Protein AF-A0A7W4CNC9-F1 (afdb_monomer_lite)

Foldseek 3Di:
DDPVVVVVVVVLVVLLVVLLVQLVLAPDDPVLSVVLNCQCVVPSVVSSVCCVVPNRGHPPVVPD

Sequence (64 aa):
MSFVNGLFGFIIFILDIWAIASIIRSPAGTGSKILWVLLVAILPVLGLIIWWFAGPKADQARRL

Radius of gyration: 13.39 Å; chains: 1; bounding box: 44×16×37 Å

Structure (mmCIF, N/CA/C/O backbone):
data_AF-A0A7W4CNC9-F1
#
_entry.id   AF-A0A7W4CNC9-F1
#
loop_
_atom_site.group_PDB
_atom_site.id
_atom_site.type_symbol
_atom_site.label_atom_id
_atom_site.label_alt_id
_atom_site.label_comp_id
_atom_site.label_asym_id
_atom_site.label_entity_id
_atom_site.label_seq_id
_atom_site.pdbx_PDB_ins_code
_atom_site.Cartn_x
_atom_site.Cartn_y
_atom_site.Cartn_z
_atom_site.occupancy
_atom_site.B_iso_or_equiv
_atom_site.auth_seq_id
_atom_site.auth_comp_id
_atom_site.auth_asym_id
_atom_site.auth_atom_id
_atom_site.pdbx_PDB_model_num
ATOM 1 N N . MET A 1 1 ? 18.492 -3.508 -23.270 1.00 53.06 1 MET A N 1
ATOM 2 C CA . MET A 1 1 ? 17.753 -2.887 -22.148 1.00 53.06 1 MET A CA 1
ATOM 3 C C . MET A 1 1 ? 16.538 -2.193 -22.744 1.00 53.06 1 MET A C 1
ATOM 5 O O . MET A 1 1 ? 16.697 -1.156 -23.370 1.00 53.06 1 MET A O 1
ATOM 9 N N . SER A 1 2 ? 15.370 -2.830 -22.695 1.00 74.69 2 SER A N 1
ATOM 10 C CA . SER A 1 2 ? 14.204 -2.442 -23.503 1.00 74.69 2 SER A CA 1
ATOM 11 C C . SER A 1 2 ? 13.244 -1.545 -22.718 1.00 74.69 2 SER A C 1
ATOM 13 O O . SER A 1 2 ? 13.053 -1.753 -21.522 1.00 74.69 2 SER A O 1
ATOM 15 N N . PHE A 1 3 ? 12.596 -0.597 -23.407 1.00 70.38 3 PHE A N 1
ATOM 16 C CA . PHE A 1 3 ? 11.585 0.339 -22.876 1.00 70.38 3 PHE A CA 1
ATOM 17 C C . PHE A 1 3 ? 10.497 -0.338 -22.015 1.00 70.38 3 PHE A C 1
ATOM 19 O O . PHE A 1 3 ? 10.012 0.233 -21.041 1.00 70.38 3 PHE A O 1
ATOM 26 N N . VAL A 1 4 ? 10.187 -1.601 -22.323 1.00 77.88 4 VAL A N 1
ATOM 27 C CA . VAL A 1 4 ? 9.236 -2.461 -21.601 1.00 77.88 4 VAL A CA 1
ATOM 28 C C . VAL A 1 4 ? 9.544 -2.566 -20.099 1.00 77.88 4 VAL A C 1
ATOM 30 O O . VAL A 1 4 ? 8.624 -2.513 -19.288 1.00 77.88 4 VAL A O 1
ATOM 33 N N . ASN A 1 5 ? 10.821 -2.637 -19.707 1.00 81.69 5 ASN A N 1
ATOM 34 C CA . ASN A 1 5 ? 11.201 -2.776 -18.296 1.00 81.69 5 ASN A CA 1
ATOM 35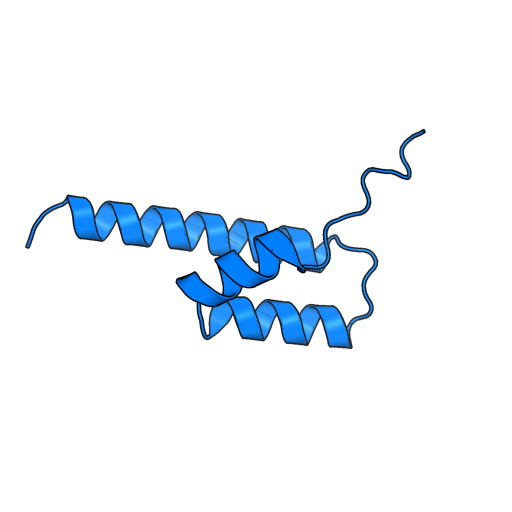 C C . ASN A 1 5 ? 10.925 -1.497 -17.488 1.00 81.69 5 ASN A C 1
ATOM 37 O O . ASN A 1 5 ? 10.499 -1.573 -16.338 1.00 81.69 5 ASN A O 1
ATOM 41 N N . GLY A 1 6 ? 11.132 -0.323 -18.095 1.00 83.50 6 GLY A N 1
ATOM 42 C CA . GLY A 1 6 ? 10.860 0.964 -17.447 1.00 83.50 6 GLY A CA 1
ATOM 43 C C . GLY A 1 6 ? 9.363 1.215 -17.269 1.00 83.50 6 GLY A C 1
ATOM 44 O O . GLY A 1 6 ? 8.929 1.652 -16.206 1.00 83.50 6 GLY A O 1
ATOM 45 N N . LEU A 1 7 ? 8.563 0.865 -18.282 1.00 88.94 7 LEU A N 1
ATOM 46 C CA . LEU A 1 7 ? 7.109 1.001 -18.218 1.00 88.94 7 LEU A CA 1
ATOM 47 C C . LEU A 1 7 ? 6.494 0.080 -17.154 1.00 88.94 7 LEU A C 1
ATOM 49 O O . LEU A 1 7 ? 5.601 0.498 -16.422 1.00 88.94 7 LEU A O 1
ATOM 53 N N . PHE A 1 8 ? 7.000 -1.148 -17.025 1.00 88.81 8 PHE A N 1
ATOM 54 C CA . PHE A 1 8 ? 6.511 -2.098 -16.026 1.00 88.81 8 PHE A CA 1
ATOM 55 C C . PHE A 1 8 ? 6.772 -1.622 -14.589 1.00 88.81 8 PHE A C 1
ATOM 57 O O . PHE A 1 8 ? 5.869 -1.654 -13.754 1.00 88.81 8 PHE A O 1
ATOM 64 N N . GLY A 1 9 ? 7.970 -1.095 -14.313 1.00 89.81 9 GLY A N 1
ATOM 65 C CA . GLY A 1 9 ? 8.281 -0.489 -13.014 1.00 89.81 9 GLY A CA 1
ATOM 66 C C . GLY A 1 9 ? 7.411 0.732 -12.702 1.00 89.81 9 GLY A C 1
ATOM 67 O O . GLY A 1 9 ? 6.976 0.908 -11.567 1.00 89.81 9 GLY A O 1
ATOM 68 N N . PHE A 1 10 ? 7.086 1.539 -13.716 1.00 92.88 10 PHE A N 1
ATOM 69 C CA . PHE A 1 10 ? 6.211 2.701 -13.552 1.00 92.88 10 PHE A CA 1
ATOM 70 C C . PHE A 1 10 ? 4.765 2.311 -13.213 1.00 92.88 10 PHE A C 1
ATOM 72 O O . PHE A 1 10 ? 4.142 2.935 -12.356 1.00 92.88 10 PHE A O 1
ATOM 79 N N . ILE A 1 11 ? 4.245 1.245 -13.830 1.00 94.25 11 ILE A N 1
ATOM 80 C CA . ILE A 1 11 ? 2.920 0.702 -13.499 1.00 94.25 11 ILE A CA 1
ATOM 81 C C . ILE A 1 11 ? 2.885 0.225 -12.044 1.00 94.25 11 ILE A C 1
ATOM 83 O O . ILE A 1 11 ? 1.957 0.575 -11.318 1.00 94.25 11 ILE A O 1
ATOM 87 N N . ILE A 1 12 ? 3.900 -0.529 -11.605 1.00 92.69 12 ILE A N 1
ATOM 88 C CA . ILE A 1 12 ? 4.003 -0.996 -10.213 1.00 92.69 12 ILE A CA 1
ATOM 89 C C . ILE A 1 12 ? 4.013 0.193 -9.249 1.00 92.69 12 ILE A C 1
ATOM 91 O O . ILE A 1 12 ? 3.248 0.204 -8.294 1.00 92.69 12 ILE A O 1
ATOM 95 N N . PHE A 1 13 ? 4.783 1.237 -9.549 1.00 93.62 13 PHE A N 1
ATOM 96 C CA . PHE A 1 13 ? 4.852 2.430 -8.709 1.00 93.62 13 PHE A CA 1
ATOM 97 C C . PHE A 1 13 ? 3.501 3.157 -8.568 1.00 93.62 13 PHE A C 1
ATOM 99 O O . PHE A 1 13 ? 3.128 3.594 -7.479 1.00 93.62 13 PHE A O 1
ATOM 106 N N . ILE A 1 14 ? 2.729 3.261 -9.656 1.00 95.94 14 ILE A N 1
ATOM 107 C CA . ILE A 1 14 ? 1.367 3.819 -9.604 1.00 95.94 14 ILE A CA 1
ATOM 108 C C . ILE A 1 14 ? 0.459 2.943 -8.732 1.00 95.94 14 ILE A C 1
ATOM 110 O O . ILE A 1 14 ? -0.324 3.463 -7.931 1.00 95.94 14 ILE A O 1
ATOM 114 N N . LEU A 1 15 ? 0.565 1.620 -8.874 1.00 95.31 15 LEU A N 1
ATOM 115 C CA . LEU A 1 15 ? -0.199 0.672 -8.067 1.00 95.31 15 LEU A CA 1
ATOM 116 C C . LEU A 1 15 ? 0.176 0.762 -6.584 1.00 95.31 15 LEU A C 1
ATOM 118 O O . LEU A 1 15 ? -0.728 0.736 -5.751 1.00 95.31 15 LEU A O 1
ATOM 122 N N . ASP A 1 16 ? 1.455 0.940 -6.248 1.00 93.88 16 ASP A N 1
ATOM 123 C CA . ASP A 1 16 ? 1.920 1.126 -4.868 1.00 93.88 16 ASP A CA 1
ATOM 124 C C . ASP A 1 16 ? 1.258 2.347 -4.218 1.00 93.88 16 ASP A C 1
ATOM 126 O O . ASP A 1 16 ? 0.709 2.254 -3.118 1.00 93.88 16 ASP A O 1
ATOM 130 N N . ILE A 1 17 ? 1.220 3.488 -4.917 1.00 94.50 17 ILE A N 1
ATOM 131 C CA . ILE A 1 17 ? 0.543 4.702 -4.430 1.00 94.50 17 ILE A CA 1
ATOM 132 C C . ILE A 1 17 ? -0.945 4.433 -4.190 1.00 94.50 17 ILE A C 1
ATOM 134 O O . ILE A 1 17 ? -1.503 4.849 -3.169 1.00 94.50 17 ILE A O 1
ATOM 138 N N . TRP A 1 18 ? -1.599 3.737 -5.119 1.00 93.56 18 TRP A N 1
ATOM 139 C CA . TRP A 1 18 ? -3.010 3.396 -4.990 1.00 93.56 18 TRP A CA 1
ATOM 140 C C . TRP A 1 18 ? -3.276 2.460 -3.801 1.00 93.56 18 TRP A C 1
ATOM 142 O O . TRP A 1 18 ? -4.197 2.714 -3.015 1.00 93.56 18 TRP A O 1
ATOM 152 N N . ALA A 1 19 ? -2.440 1.438 -3.610 1.00 92.81 19 ALA A N 1
ATOM 153 C CA . ALA A 1 19 ? -2.511 0.535 -2.468 1.00 92.81 19 ALA A CA 1
ATOM 154 C C . ALA A 1 19 ? -2.334 1.302 -1.152 1.00 92.81 19 ALA A C 1
ATOM 156 O O . ALA A 1 19 ? -3.182 1.202 -0.265 1.00 92.81 19 ALA A O 1
ATOM 157 N N . ILE A 1 20 ? -1.325 2.167 -1.040 1.00 91.56 20 ILE A N 1
ATOM 158 C CA . ILE A 1 20 ? -1.105 2.996 0.155 1.00 91.56 20 ILE A CA 1
ATOM 159 C C . ILE A 1 20 ? -2.301 3.923 0.420 1.00 91.56 20 ILE A C 1
ATOM 161 O O . ILE A 1 20 ? -2.809 3.976 1.544 1.00 91.56 20 ILE A O 1
ATOM 165 N N . ALA A 1 21 ? -2.811 4.610 -0.606 1.00 92.56 21 ALA A N 1
ATOM 166 C CA . ALA A 1 21 ? -3.977 5.483 -0.473 1.00 92.56 21 ALA A CA 1
ATOM 167 C C . ALA A 1 21 ? -5.220 4.718 0.012 1.00 92.56 21 ALA A C 1
ATOM 169 O O . ALA A 1 21 ? -5.986 5.230 0.834 1.00 92.56 21 ALA A O 1
ATOM 170 N N . SER A 1 22 ? -5.414 3.486 -0.459 1.00 90.75 22 SER A N 1
ATOM 171 C CA . SER A 1 22 ? -6.512 2.626 -0.018 1.00 90.75 22 SER A CA 1
ATOM 172 C C . SER A 1 22 ? -6.361 2.176 1.447 1.00 90.75 22 SER A C 1
ATOM 174 O O . SER A 1 22 ? -7.338 2.222 2.195 1.00 90.75 22 SER A O 1
ATOM 176 N N . ILE A 1 23 ? -5.136 1.842 1.886 1.00 90.94 23 ILE A N 1
ATOM 177 C CA . ILE A 1 23 ? -4.823 1.430 3.261 1.00 90.94 23 ILE A CA 1
ATOM 178 C C . ILE A 1 23 ? -5.108 2.586 4.215 1.00 90.94 23 ILE A C 1
ATOM 180 O O . ILE A 1 23 ? -5.771 2.400 5.236 1.00 90.94 23 ILE A O 1
ATOM 184 N N . ILE A 1 24 ? -4.668 3.798 3.867 1.00 88.62 24 ILE A N 1
ATOM 185 C CA . ILE A 1 24 ? -4.889 5.003 4.678 1.00 88.62 24 ILE A CA 1
ATOM 186 C C . ILE A 1 24 ? -6.386 5.306 4.812 1.00 88.62 24 ILE A C 1
ATOM 188 O O . ILE A 1 24 ? -6.843 5.647 5.907 1.00 88.62 24 ILE A O 1
ATOM 192 N N . ARG A 1 25 ? -7.153 5.142 3.726 1.00 86.94 25 ARG A N 1
ATOM 193 C CA . ARG A 1 25 ? -8.612 5.348 3.700 1.00 86.94 25 ARG A CA 1
ATOM 194 C C . ARG A 1 25 ? -9.407 4.232 4.383 1.00 86.94 25 ARG A C 1
ATOM 196 O O . ARG A 1 25 ? -10.584 4.434 4.669 1.00 86.94 25 ARG A O 1
ATOM 203 N N . SER A 1 26 ? -8.803 3.075 4.643 1.00 84.12 26 SER A N 1
ATOM 204 C CA . SER A 1 26 ? -9.487 1.955 5.290 1.00 84.12 26 SER A CA 1
ATOM 205 C C . SER A 1 26 ? -9.861 2.262 6.753 1.00 84.12 26 SER A C 1
ATOM 207 O O . SER A 1 26 ? -9.182 3.057 7.419 1.00 84.12 26 SER A O 1
ATOM 209 N N . PRO A 1 27 ? -10.907 1.611 7.298 1.00 83.62 27 PRO A N 1
ATOM 210 C CA . PRO A 1 27 ? -11.267 1.716 8.714 1.00 83.62 27 PRO A CA 1
ATOM 211 C C . PRO A 1 27 ? -10.314 0.937 9.643 1.00 83.62 27 PRO A C 1
ATOM 213 O O . PRO A 1 27 ? -10.564 0.865 10.844 1.00 83.62 27 PRO A O 1
ATOM 216 N N . ALA A 1 28 ? -9.236 0.340 9.116 1.00 85.44 28 ALA A N 1
ATOM 217 C CA . ALA A 1 28 ? -8.276 -0.416 9.910 1.00 85.44 28 ALA A CA 1
ATOM 218 C C . ALA A 1 28 ? -7.563 0.471 10.948 1.00 85.44 28 ALA A C 1
ATOM 220 O O . ALA A 1 28 ? -7.308 1.656 10.719 1.00 85.44 28 ALA A O 1
ATOM 221 N N . GLY A 1 29 ? -7.204 -0.113 12.093 1.00 88.69 29 GLY A N 1
ATOM 222 C CA . GLY A 1 29 ? -6.448 0.589 13.132 1.00 88.69 29 GLY A CA 1
ATOM 223 C C . GLY A 1 29 ? -5.058 1.034 12.657 1.00 88.69 29 GLY A C 1
ATOM 224 O O . GLY A 1 29 ? -4.478 0.447 11.742 1.00 88.69 29 GLY A O 1
ATOM 225 N N . THR A 1 30 ? -4.491 2.051 13.313 1.00 87.88 30 THR A N 1
ATOM 226 C CA . THR A 1 30 ? -3.202 2.671 12.947 1.00 87.88 30 THR A CA 1
ATOM 227 C C . THR A 1 30 ? -2.057 1.663 12.807 1.00 87.88 30 THR A C 1
ATOM 229 O O . THR A 1 30 ? -1.314 1.723 11.832 1.00 87.88 30 THR A O 1
ATOM 232 N N . GLY A 1 31 ? -1.942 0.689 13.719 1.00 91.06 31 GLY A N 1
ATOM 233 C CA . GLY A 1 31 ? -0.901 -0.345 13.642 1.00 91.06 31 GLY A CA 1
ATOM 234 C C . GLY A 1 31 ? -1.019 -1.237 12.400 1.00 91.06 31 GLY A C 1
ATOM 235 O O . GLY A 1 31 ? -0.017 -1.542 11.760 1.00 91.06 31 GLY A O 1
ATOM 236 N N . SER A 1 32 ? -2.246 -1.586 11.999 1.00 90.25 32 SER A N 1
ATOM 237 C CA . SER A 1 32 ? -2.492 -2.365 10.780 1.00 90.25 32 SER A CA 1
ATOM 238 C C . SER A 1 32 ? -2.161 -1.552 9.528 1.00 90.25 32 SER A C 1
ATOM 240 O O . SER A 1 32 ? -1.511 -2.066 8.621 1.00 90.25 32 SER A O 1
ATOM 242 N N . LYS A 1 33 ? -2.519 -0.261 9.503 1.00 90.88 33 LYS A N 1
ATOM 243 C CA . LYS A 1 33 ? -2.162 0.640 8.396 1.00 90.88 33 LYS A CA 1
ATOM 244 C C . LYS A 1 33 ? -0.654 0.706 8.187 1.00 90.88 33 LYS A C 1
ATOM 246 O O . LYS A 1 33 ? -0.193 0.544 7.064 1.00 90.88 33 LYS A O 1
ATOM 251 N N . ILE A 1 34 ? 0.104 0.897 9.267 1.00 94.12 34 ILE A N 1
ATOM 252 C CA . ILE A 1 34 ? 1.567 0.974 9.206 1.00 94.12 34 ILE A CA 1
ATOM 253 C C . ILE A 1 34 ? 2.156 -0.345 8.700 1.00 94.12 34 ILE A C 1
ATOM 255 O O . ILE A 1 34 ? 2.989 -0.314 7.801 1.00 94.12 34 ILE A O 1
ATOM 259 N N . LEU A 1 35 ? 1.691 -1.491 9.214 1.00 94.62 35 LEU A N 1
ATOM 260 C CA . LEU A 1 35 ? 2.158 -2.810 8.778 1.00 94.62 35 LEU A CA 1
ATOM 261 C C . LEU A 1 35 ? 1.942 -3.021 7.271 1.00 94.62 35 LEU A C 1
ATOM 263 O O . LEU A 1 35 ? 2.858 -3.441 6.570 1.00 94.62 35 LEU A O 1
ATOM 267 N N . TRP A 1 36 ? 0.748 -2.696 6.772 1.00 93.88 36 TRP A N 1
ATOM 268 C CA . TRP A 1 36 ? 0.404 -2.858 5.359 1.00 93.88 36 TRP A CA 1
ATOM 269 C C . TRP A 1 36 ? 1.168 -1.901 4.446 1.00 93.88 36 TRP A C 1
ATOM 271 O O . TRP A 1 36 ? 1.618 -2.314 3.381 1.00 93.88 36 TRP A O 1
ATOM 281 N N . VAL A 1 37 ? 1.362 -0.647 4.866 1.00 94.00 37 VAL A N 1
ATOM 282 C CA . VAL A 1 37 ? 2.189 0.310 4.119 1.00 94.00 37 VAL A CA 1
ATOM 283 C C . VAL A 1 37 ? 3.644 -0.157 4.073 1.00 94.00 37 VAL A C 1
ATOM 285 O O . VAL A 1 37 ? 4.241 -0.127 3.001 1.00 94.00 37 VAL A O 1
ATOM 288 N N . LEU A 1 38 ? 4.205 -0.643 5.189 1.00 94.88 38 LEU A N 1
ATOM 289 C CA . LEU A 1 38 ? 5.564 -1.197 5.214 1.00 94.88 38 LEU A CA 1
ATOM 290 C C . LEU A 1 38 ? 5.699 -2.405 4.282 1.00 94.88 38 LEU A C 1
ATOM 292 O O . LEU A 1 38 ? 6.682 -2.513 3.557 1.00 94.88 38 LEU A O 1
ATOM 296 N N . LEU A 1 39 ? 4.713 -3.304 4.301 1.00 94.69 39 LEU A N 1
ATOM 297 C CA . LEU A 1 39 ? 4.711 -4.513 3.482 1.00 94.69 39 LEU A CA 1
ATOM 298 C C . LEU A 1 39 ? 4.739 -4.181 1.984 1.00 94.69 39 LEU A C 1
ATOM 300 O O . LEU A 1 39 ? 5.557 -4.739 1.257 1.00 94.69 39 LEU A O 1
ATOM 304 N N . VAL A 1 40 ? 3.887 -3.251 1.542 1.00 94.06 40 VAL A N 1
ATOM 305 C CA . VAL A 1 40 ? 3.843 -2.776 0.150 1.00 94.06 40 VAL A CA 1
ATOM 306 C C . VAL A 1 40 ? 5.129 -2.022 -0.215 1.00 94.06 40 VAL A C 1
ATOM 308 O O . VAL A 1 40 ? 5.717 -2.289 -1.252 1.00 94.06 40 VAL A O 1
ATOM 311 N N . ALA A 1 41 ? 5.642 -1.154 0.662 1.00 92.31 41 ALA A N 1
ATOM 312 C CA . ALA A 1 41 ? 6.843 -0.364 0.377 1.00 92.31 41 ALA A CA 1
ATOM 313 C C . ALA A 1 41 ? 8.142 -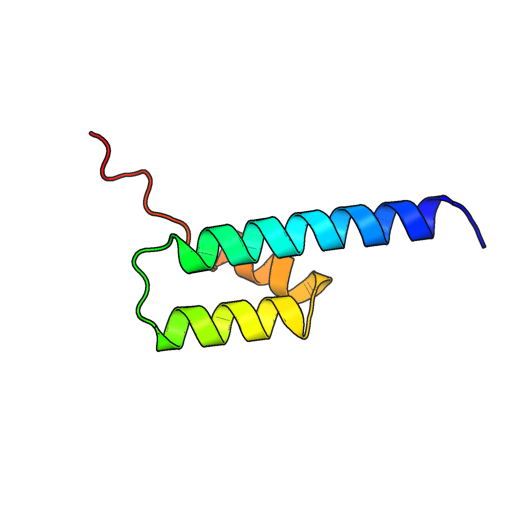1.193 0.304 1.00 92.31 41 ALA A C 1
ATOM 315 O O . ALA A 1 41 ? 9.017 -0.888 -0.503 1.00 92.31 41 ALA A O 1
ATOM 316 N N . ILE A 1 42 ? 8.294 -2.219 1.151 1.00 93.75 42 ILE A N 1
ATOM 317 C CA . ILE A 1 42 ? 9.495 -3.075 1.179 1.00 93.75 42 ILE A CA 1
ATOM 318 C C . ILE A 1 42 ? 9.442 -4.116 0.059 1.00 93.75 42 ILE A C 1
ATOM 320 O O . ILE A 1 42 ? 10.465 -4.429 -0.552 1.00 93.75 42 ILE A O 1
ATOM 324 N N . LEU A 1 43 ? 8.255 -4.661 -0.213 1.00 94.81 43 LEU A N 1
ATOM 325 C CA . LEU A 1 43 ? 8.034 -5.640 -1.266 1.00 94.81 43 LEU A CA 1
ATOM 326 C C . LEU A 1 43 ? 7.003 -5.083 -2.254 1.00 94.81 43 LEU A C 1
ATOM 328 O O . LEU A 1 43 ? 5.841 -5.453 -2.155 1.00 94.81 43 LEU A O 1
ATOM 332 N N . PRO A 1 44 ? 7.389 -4.260 -3.240 1.00 88.38 44 PRO A N 1
ATOM 333 C CA . PRO A 1 44 ? 6.423 -3.612 -4.130 1.00 88.38 44 PRO A CA 1
ATOM 334 C C . PRO A 1 44 ? 5.563 -4.635 -4.879 1.00 88.38 44 PRO A C 1
ATOM 336 O O . PRO A 1 44 ? 4.344 -4.642 -4.773 1.00 88.38 44 PRO A O 1
ATOM 339 N N . VAL A 1 45 ? 6.180 -5.617 -5.542 1.00 93.56 45 VAL A N 1
ATOM 340 C CA . VAL A 1 45 ? 5.427 -6.621 -6.315 1.00 93.56 45 VAL A CA 1
ATOM 341 C C . VAL A 1 45 ? 4.641 -7.578 -5.413 1.00 93.56 45 VAL A C 1
ATOM 343 O O . VAL A 1 45 ? 3.437 -7.750 -5.584 1.00 93.56 45 VAL A O 1
ATOM 346 N N . LEU A 1 46 ? 5.306 -8.221 -4.447 1.00 93.94 46 LEU A N 1
ATOM 347 C CA . LEU A 1 46 ? 4.657 -9.221 -3.589 1.00 93.94 46 LEU A CA 1
ATOM 348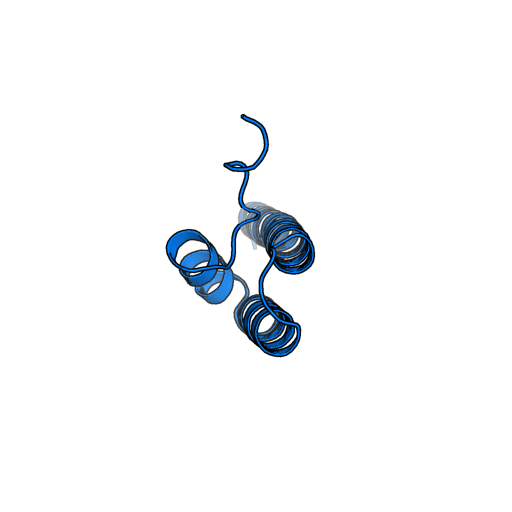 C C . LEU A 1 46 ? 3.685 -8.581 -2.596 1.00 93.94 46 LEU A C 1
ATOM 350 O O . LEU A 1 46 ? 2.606 -9.117 -2.363 1.00 93.94 46 LEU A O 1
ATOM 354 N N . GLY A 1 47 ? 4.039 -7.430 -2.039 1.00 93.44 47 GLY A N 1
ATOM 355 C CA . GLY A 1 47 ? 3.197 -6.653 -1.143 1.00 93.44 47 GLY A CA 1
ATOM 356 C C . GLY A 1 47 ? 1.935 -6.161 -1.837 1.00 93.44 47 GLY A C 1
ATOM 357 O O . GLY A 1 47 ? 0.861 -6.315 -1.261 1.00 93.44 47 GLY A O 1
ATOM 358 N N . LEU A 1 48 ? 2.017 -5.692 -3.091 1.00 93.81 48 LEU A N 1
ATOM 359 C CA . LEU A 1 48 ? 0.832 -5.381 -3.901 1.00 93.81 48 LEU A CA 1
ATOM 360 C C . LEU A 1 48 ? -0.067 -6.596 -4.116 1.00 93.81 48 LEU A C 1
ATOM 362 O O . LEU A 1 48 ? -1.281 -6.483 -3.959 1.00 93.81 48 LEU A O 1
ATOM 366 N N . ILE A 1 49 ? 0.511 -7.754 -4.448 1.00 94.12 49 ILE A N 1
ATOM 367 C CA . ILE A 1 49 ? -0.253 -8.994 -4.643 1.00 94.12 49 ILE A CA 1
ATOM 368 C C . ILE A 1 49 ? -0.966 -9.379 -3.342 1.00 94.12 49 ILE A C 1
ATOM 370 O O . ILE A 1 49 ? -2.177 -9.589 -3.341 1.00 94.12 49 ILE A O 1
ATOM 374 N N . ILE A 1 50 ? -0.248 -9.427 -2.219 1.00 93.38 50 ILE A N 1
ATOM 375 C CA . ILE A 1 50 ? -0.818 -9.791 -0.915 1.00 93.38 50 ILE A CA 1
ATOM 376 C C . ILE A 1 50 ? -1.899 -8.787 -0.502 1.00 93.38 50 ILE A C 1
ATOM 378 O O . ILE A 1 50 ? -2.981 -9.185 -0.068 1.00 93.38 50 ILE A O 1
ATOM 382 N N . TRP A 1 51 ? -1.644 -7.490 -0.673 1.00 92.94 51 TRP A N 1
ATOM 383 C CA . TRP A 1 51 ? -2.608 -6.437 -0.370 1.00 92.94 51 TRP A CA 1
ATOM 384 C C . TRP A 1 51 ? -3.851 -6.525 -1.272 1.00 92.94 51 TRP A C 1
ATOM 386 O O . TRP A 1 51 ? -4.973 -6.324 -0.804 1.00 92.94 51 TRP A O 1
ATOM 396 N N . TRP A 1 52 ? -3.704 -6.918 -2.537 1.00 90.19 52 TRP A N 1
ATOM 397 C CA . TRP A 1 52 ? -4.849 -7.114 -3.422 1.00 90.19 52 TRP A CA 1
ATOM 398 C C . TRP A 1 52 ? -5.809 -8.194 -2.905 1.00 90.19 52 TRP A C 1
ATOM 400 O O . TRP A 1 52 ? -7.026 -8.033 -3.023 1.00 90.19 52 TRP A O 1
ATOM 410 N N . PHE A 1 53 ? -5.296 -9.269 -2.303 1.00 89.62 53 PHE A N 1
ATOM 411 C CA . PHE A 1 53 ? -6.130 -10.357 -1.782 1.00 89.62 53 PHE A CA 1
ATOM 412 C C . PHE A 1 53 ? -6.599 -10.138 -0.339 1.00 89.62 53 PHE A C 1
ATOM 414 O O . PHE A 1 53 ? -7.763 -10.392 -0.043 1.00 89.62 53 PHE A O 1
ATOM 421 N N . ALA A 1 54 ? -5.724 -9.660 0.545 1.00 87.81 54 ALA A N 1
ATOM 422 C CA . ALA A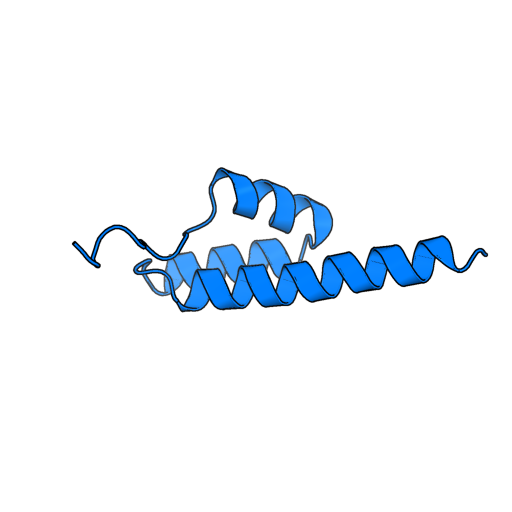 1 54 ? -5.960 -9.618 1.993 1.00 87.81 54 ALA A CA 1
ATOM 423 C C . ALA A 1 54 ? -5.784 -8.223 2.617 1.00 87.81 54 ALA A C 1
ATOM 425 O O . ALA A 1 54 ? -5.919 -8.059 3.830 1.00 87.81 54 ALA A O 1
ATOM 426 N N . GLY A 1 55 ? -5.464 -7.217 1.806 1.00 85.56 55 GLY A N 1
ATOM 427 C CA . GLY A 1 55 ? -5.240 -5.856 2.264 1.00 85.56 55 GLY A CA 1
ATOM 428 C C . GLY A 1 55 ? -6.506 -5.193 2.810 1.00 85.56 55 GLY A C 1
ATOM 429 O O . GLY A 1 55 ? -7.616 -5.513 2.379 1.00 85.56 55 GLY A O 1
ATOM 430 N N . PRO A 1 56 ? -6.365 -4.229 3.735 1.00 82.25 56 PRO A N 1
ATOM 431 C CA . PRO A 1 56 ? -7.483 -3.501 4.299 1.00 82.25 56 PRO A CA 1
ATOM 432 C C . PRO A 1 56 ? -8.026 -2.560 3.225 1.00 82.25 56 PRO A C 1
ATOM 434 O O . PRO A 1 56 ? -7.443 -1.516 2.926 1.00 82.25 56 PRO A O 1
ATOM 437 N N . LYS A 1 57 ? -9.134 -2.959 2.603 1.00 76.88 57 LYS A N 1
ATOM 438 C CA . LYS A 1 57 ? -9.831 -2.153 1.598 1.00 76.88 57 LYS A CA 1
ATOM 439 C C . LYS A 1 57 ? -10.797 -1.216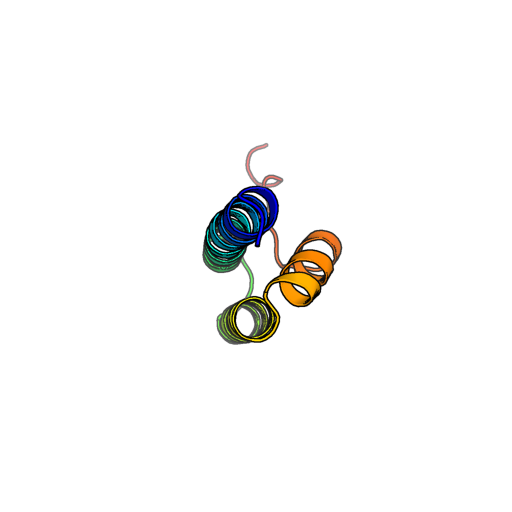 2.310 1.00 76.88 57 LYS A C 1
ATOM 441 O O . LYS A 1 57 ? -11.359 -1.554 3.350 1.00 76.88 57 LYS A O 1
ATOM 446 N N . ALA A 1 58 ? -10.964 -0.010 1.777 1.00 66.56 58 ALA A N 1
ATOM 447 C CA . ALA A 1 58 ? -12.003 0.884 2.263 1.00 66.56 58 ALA A CA 1
ATOM 448 C C . ALA A 1 58 ? -13.361 0.191 2.086 1.00 66.56 58 ALA A C 1
ATOM 450 O O . ALA A 1 58 ? -13.713 -0.199 0.973 1.00 66.56 58 ALA A O 1
ATOM 451 N N . ASP A 1 59 ? -14.091 0.011 3.186 1.00 60.94 59 ASP A N 1
ATOM 452 C CA . ASP A 1 59 ? -15.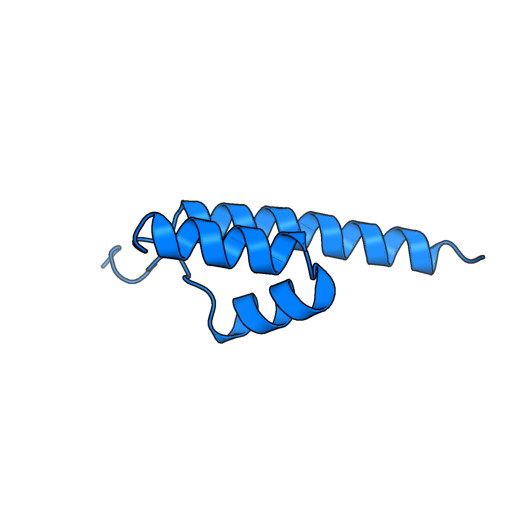422 -0.588 3.185 1.00 60.94 59 ASP A CA 1
ATOM 453 C C . ASP A 1 59 ? -16.373 0.327 2.404 1.00 60.94 59 ASP A C 1
ATOM 455 O O . ASP A 1 59 ? -16.918 1.304 2.923 1.00 60.94 59 ASP A O 1
ATOM 459 N N . GLN A 1 60 ? -16.556 0.036 1.118 1.00 58.00 60 GLN A N 1
ATOM 460 C CA . GLN A 1 60 ? -17.532 0.726 0.275 1.00 58.00 60 GLN A CA 1
ATOM 461 C C . GLN A 1 60 ? -18.975 0.370 0.683 1.00 58.00 60 GLN A C 1
ATOM 463 O O . GLN A 1 60 ? -19.912 1.057 0.281 1.00 58.00 60 GLN A O 1
ATOM 468 N N . ALA A 1 61 ? -19.146 -0.656 1.528 1.00 54.00 61 ALA A N 1
ATOM 469 C CA . ALA A 1 61 ? -20.425 -1.167 2.014 1.00 54.00 61 ALA A CA 1
ATOM 470 C C . ALA A 1 61 ? -21.212 -0.184 2.901 1.00 54.00 61 ALA A C 1
ATOM 472 O O . ALA A 1 61 ? -22.406 -0.371 3.090 1.00 54.00 61 ALA A O 1
ATOM 473 N N . ARG A 1 62 ? -20.594 0.893 3.408 1.00 56.38 62 ARG A N 1
ATOM 474 C CA . ARG A 1 62 ? -21.257 1.886 4.279 1.00 56.38 62 ARG A CA 1
ATOM 475 C C . ARG A 1 62 ? -21.873 3.075 3.517 1.00 56.38 62 ARG A C 1
ATOM 477 O O . ARG A 1 62 ? -21.881 4.196 4.022 1.00 56.38 62 ARG A O 1
ATOM 484 N N . ARG A 1 63 ? -22.297 2.851 2.267 1.00 59.78 63 ARG A N 1
ATOM 485 C CA . ARG A 1 63 ? -22.959 3.843 1.390 1.00 59.78 63 ARG A CA 1
ATOM 486 C C . ARG A 1 63 ? -24.389 3.453 0.983 1.00 59.78 63 ARG A C 1
ATOM 488 O O . ARG A 1 63 ? -24.969 4.145 0.150 1.00 59.78 63 ARG A O 1
ATOM 495 N N . LEU A 1 64 ? -24.935 2.385 1.558 1.00 63.69 64 LEU A N 1
ATOM 496 C CA . LEU A 1 64 ? -26.350 2.007 1.501 1.00 63.69 64 LEU A CA 1
ATOM 497 C C . LEU A 1 64 ? -26.893 1.984 2.931 1.00 63.69 64 LEU A C 1
ATOM 499 O O . LEU A 1 64 ? -28.090 2.290 3.093 1.00 63.69 64 LEU A O 1
#

Secondary structure (DSSP, 8-state):
--HHHHHHHHHHHHHHHHHHHHHHHSS--HHHHHHHHHHHHHSHHHHHHHHHHHS----GGGG-

pLDDT: mean 86.06, std 11.54, range [53.06, 95.94]